Protein AF-A0A7G8ERE8-F1 (afdb_monomer)

Secondary structure (DSSP, 8-state):
----PPPPPHHHHHHHHHHHHHHHHHHHHHHHGGG-HHHHHHHHHHHHHHHHHHHHHHHH-SS-HHHHHHHHHHHHHHHHHTSPPSS---TTS-HHHHHHHHHHHHHHHHHHHHHHHHHHHHHHHHHHHHHHHHHHHTSPP---

Solvent-accessible surface area (backbone atoms only — not comparable to full-atom values): 7965 Å² total; per-residue (Å²): 132,85,79,75,73,73,78,79,48,73,69,55,52,52,51,52,34,48,52,34,13,50,51,24,11,52,41,3,21,62,56,15,45,90,72,34,70,70,50,8,52,52,32,14,54,40,18,24,55,46,18,42,50,51,49,52,42,52,72,76,49,70,81,49,62,66,62,54,51,50,49,53,50,53,41,49,49,55,51,55,71,71,50,74,83,86,65,85,80,65,84,92,52,60,68,72,60,35,46,66,71,46,44,63,60,49,50,53,52,49,48,65,66,37,49,22,43,54,49,20,52,50,52,56,50,50,54,47,56,49,55,51,51,53,61,62,69,69,53,82,77,84,76,132

Nearest PDB structures (foldseek):
  8c7p-assembly1_A  TM=3.877E-01  e=2.992E+00  Thiobacillus denitrificans ATCC 25259

pLDDT: mean 80.22, std 10.43, range [35.91, 91.81]

Mean predicted aligned error: 10.17 Å

Sequence (144 aa):
MSQAASPPSRRQLRLRSVTWALGAGAAALLLGLPLGLEAALRAGGCGFFYGLLAFHLQRVDPDDAHLQAGLVGAVCGIHSLGLAALTPWPPGLPLPAALVAVAPTVMMGLIRAWLPLVGAALLLHGSRLLAQRVQSAEGPTPTP

Structure (mmCIF, N/CA/C/O backbone):
data_AF-A0A7G8ERE8-F1
#
_entry.id   AF-A0A7G8ERE8-F1
#
loop_
_atom_site.group_PDB
_atom_site.id
_atom_site.type_symbol
_atom_site.label_atom_id
_atom_site.label_alt_id
_atom_site.label_comp_id
_atom_site.label_asym_id
_atom_site.label_entity_id
_atom_site.label_seq_id
_atom_site.pdbx_PDB_ins_code
_atom_site.Cartn_x
_atom_site.Cartn_y
_atom_site.Cartn_z
_atom_site.occupancy
_atom_site.B_iso_or_equiv
_atom_site.auth_seq_id
_atom_site.auth_comp_id
_atom_site.auth_asym_id
_atom_site.auth_atom_id
_atom_site.pdbx_PDB_model_num
ATOM 1 N N . MET A 1 1 ? -11.246 1.535 43.601 1.00 35.91 1 MET A N 1
ATOM 2 C CA . MET A 1 1 ? -11.257 0.099 43.245 1.00 35.91 1 MET A CA 1
ATOM 3 C C . MET A 1 1 ? -11.061 0.002 41.743 1.00 35.91 1 MET A C 1
ATOM 5 O O . MET A 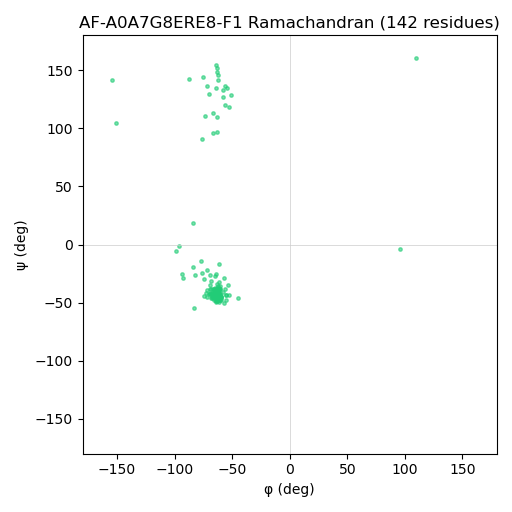1 1 ? -11.951 0.393 41.001 1.00 35.91 1 MET A O 1
ATOM 9 N N . SER A 1 2 ? -9.865 -0.389 41.303 1.00 41.47 2 SER A N 1
ATOM 10 C CA . SER A 1 2 ? -9.483 -0.428 39.890 1.00 41.47 2 SER A CA 1
ATOM 11 C C . SER A 1 2 ? -10.299 -1.493 39.164 1.00 41.47 2 SER A C 1
ATOM 13 O O . SER A 1 2 ? -10.179 -2.680 39.464 1.00 41.47 2 SER A O 1
ATOM 15 N N . GLN A 1 3 ? -11.163 -1.070 38.244 1.00 42.62 3 GLN A N 1
ATOM 16 C CA . GLN A 1 3 ? -11.920 -1.969 37.385 1.00 42.62 3 GLN A CA 1
ATOM 17 C C . GLN A 1 3 ? -10.910 -2.659 36.459 1.00 42.62 3 GLN A C 1
ATOM 19 O O . GLN A 1 3 ? -10.458 -2.084 35.471 1.00 42.62 3 GLN A O 1
ATOM 24 N N . ALA A 1 4 ? -10.473 -3.863 36.829 1.00 46.75 4 ALA A N 1
ATOM 25 C CA . ALA A 1 4 ? -9.641 -4.696 35.977 1.00 46.75 4 ALA A CA 1
ATOM 26 C C . ALA A 1 4 ? -10.471 -5.042 34.736 1.00 46.75 4 ALA A C 1
ATOM 28 O O . ALA A 1 4 ? -11.327 -5.927 34.778 1.00 46.75 4 ALA A O 1
ATOM 29 N N . ALA A 1 5 ? -10.280 -4.280 33.656 1.00 60.22 5 ALA A N 1
ATOM 30 C CA . ALA A 1 5 ? -10.923 -4.541 32.380 1.00 60.22 5 ALA A CA 1
ATOM 31 C C . ALA A 1 5 ? -10.637 -5.998 32.005 1.00 60.22 5 ALA A C 1
ATOM 33 O O . ALA A 1 5 ? -9.478 -6.403 31.893 1.00 60.22 5 ALA A O 1
ATOM 34 N N . SER A 1 6 ? -11.691 -6.807 31.880 1.00 59.47 6 SER A N 1
ATOM 35 C CA . SER A 1 6 ? -11.535 -8.210 31.516 1.00 59.47 6 SER A CA 1
ATOM 36 C C . SER A 1 6 ? -10.736 -8.303 30.212 1.00 59.47 6 SER A C 1
ATOM 38 O O . SER A 1 6 ? -11.012 -7.534 29.283 1.00 59.47 6 SER A O 1
ATOM 40 N N . PRO A 1 7 ? -9.743 -9.208 30.118 1.00 66.75 7 PRO A N 1
ATOM 41 C CA . PRO A 1 7 ? -8.934 -9.323 28.917 1.00 66.75 7 PRO A CA 1
ATOM 42 C C . PRO A 1 7 ? -9.850 -9.578 27.709 1.00 66.75 7 PRO A C 1
ATOM 44 O O . PRO A 1 7 ? -10.795 -10.370 27.807 1.00 66.75 7 PRO A O 1
ATOM 47 N N . PRO A 1 8 ? -9.617 -8.899 26.572 1.00 74.62 8 PRO A N 1
ATOM 48 C CA . PRO A 1 8 ? -10.512 -8.961 25.426 1.00 74.62 8 PRO A CA 1
ATOM 49 C C . PRO A 1 8 ? -10.681 -10.404 24.950 1.00 74.62 8 PRO A C 1
ATOM 51 O O . PRO A 1 8 ? -9.710 -11.142 24.765 1.00 74.62 8 PRO A O 1
ATOM 54 N N . SER A 1 9 ? -11.930 -10.811 24.721 1.00 87.81 9 SER A N 1
ATOM 55 C CA . SER A 1 9 ? -12.228 -12.176 24.283 1.00 87.81 9 SER A CA 1
ATOM 56 C C . SER A 1 9 ? -11.602 -12.477 22.913 1.00 87.81 9 SER A C 1
ATOM 58 O O . SER A 1 9 ? -11.470 -11.598 22.055 1.00 87.81 9 SER A O 1
ATOM 60 N N . ARG A 1 10 ? -11.282 -13.752 22.643 1.00 86.81 10 ARG A N 1
ATOM 61 C CA . ARG A 1 10 ? -10.761 -14.187 21.327 1.00 86.81 10 ARG A CA 1
ATOM 62 C C . ARG A 1 10 ? -11.664 -13.767 20.163 1.00 86.81 10 ARG A C 1
ATOM 64 O O . ARG A 1 10 ? -11.169 -13.422 19.092 1.00 86.81 10 ARG A O 1
ATOM 71 N N . ARG A 1 11 ? -12.984 -13.762 20.378 1.00 88.19 11 ARG A N 1
ATOM 72 C CA . ARG A 1 11 ? -13.975 -13.303 19.394 1.00 88.19 11 ARG A CA 1
ATOM 73 C C . ARG A 1 11 ? -13.834 -11.807 19.108 1.00 88.19 11 ARG A C 1
ATOM 75 O O . ARG A 1 11 ? -13.839 -11.411 17.948 1.00 88.19 11 ARG A O 1
ATOM 82 N N . GLN A 1 12 ? -13.651 -10.991 20.142 1.00 87.19 12 GLN A N 1
ATOM 83 C CA . GLN A 1 12 ? -13.453 -9.549 20.003 1.00 87.19 12 GLN A CA 1
ATOM 84 C C . GLN A 1 12 ? -12.137 -9.218 19.288 1.00 87.19 12 GLN A C 1
ATOM 86 O O . GLN A 1 12 ? -12.110 -8.336 18.434 1.00 87.19 12 GLN A O 1
ATOM 91 N N . LEU A 1 13 ? -11.063 -9.960 19.577 1.00 87.69 13 LEU A N 1
ATOM 92 C CA . LEU A 1 13 ? -9.783 -9.810 18.877 1.00 87.69 13 LEU A CA 1
ATOM 93 C C . LEU A 1 13 ? -9.895 -10.155 17.387 1.00 87.69 13 LEU A C 1
ATOM 95 O O . LEU A 1 13 ? -9.374 -9.411 16.564 1.00 87.69 13 LEU A O 1
ATOM 99 N N . ARG A 1 14 ? -10.622 -11.226 17.035 1.00 89.56 14 ARG A N 1
ATOM 100 C CA . ARG A 1 14 ? -10.898 -11.583 15.631 1.00 89.56 14 ARG A CA 1
ATOM 101 C C . ARG A 1 14 ? -11.690 -10.502 14.903 1.00 89.56 14 ARG A C 1
ATOM 103 O O . ARG A 1 14 ? -11.365 -10.163 13.772 1.00 89.56 14 ARG A O 1
ATOM 110 N N . LEU A 1 15 ? -12.714 -9.941 15.544 1.00 90.62 15 LEU A N 1
ATOM 111 C CA . LEU A 1 15 ? -13.484 -8.848 14.947 1.00 90.62 15 LEU A CA 1
ATOM 112 C C . LEU A 1 15 ? -12.602 -7.619 14.717 1.00 90.62 15 LEU A C 1
ATOM 114 O O . LEU A 1 15 ? -12.623 -7.064 13.625 1.00 90.62 15 LEU A O 1
ATOM 118 N N . ARG A 1 16 ? -11.768 -7.247 15.695 1.00 89.00 16 ARG A N 1
ATOM 119 C CA . ARG A 1 16 ? -10.828 -6.124 15.558 1.00 89.00 16 ARG A CA 1
ATOM 120 C C . ARG A 1 16 ? -9.783 -6.351 14.460 1.00 89.00 16 ARG A C 1
ATOM 122 O O . ARG A 1 16 ? -9.491 -5.422 13.719 1.00 89.00 16 ARG A O 1
ATOM 129 N N . SER A 1 17 ? -9.249 -7.565 14.309 1.00 89.44 17 SER A N 1
ATOM 130 C CA . SER A 1 17 ? -8.313 -7.853 13.212 1.00 89.44 17 SER A CA 1
ATOM 131 C C . SER A 1 17 ? -8.987 -7.756 11.844 1.00 89.44 17 SER A C 1
ATOM 133 O O . SER A 1 17 ? -8.386 -7.260 10.896 1.00 89.44 17 SER A O 1
ATOM 135 N N . VAL A 1 18 ? -10.242 -8.206 11.736 1.00 90.94 18 VAL A N 1
ATOM 136 C CA . VAL A 1 18 ? -11.009 -8.133 10.485 1.00 90.94 18 VAL A CA 1
ATOM 137 C C . VAL A 1 18 ? -11.371 -6.689 10.148 1.00 90.94 18 VAL A C 1
ATOM 139 O O . VAL A 1 18 ? -11.209 -6.292 9.000 1.00 90.94 18 VAL A O 1
ATOM 142 N N . THR A 1 19 ? -11.801 -5.878 11.119 1.00 90.81 19 THR A N 1
ATOM 143 C CA . THR A 1 19 ? -12.116 -4.463 10.857 1.00 90.81 19 THR A CA 1
ATOM 144 C C . THR A 1 19 ? -10.893 -3.689 10.387 1.00 90.81 19 THR A C 1
ATOM 146 O O . THR A 1 19 ? -11.001 -2.840 9.510 1.00 90.81 19 THR A O 1
ATOM 149 N N . TRP A 1 20 ? -9.718 -4.022 10.909 1.00 88.06 20 TRP A N 1
ATOM 150 C CA . TRP A 1 20 ? -8.457 -3.453 10.456 1.00 88.06 20 TRP A CA 1
ATOM 151 C C . TRP A 1 20 ? -8.071 -3.859 9.044 1.00 88.06 20 TRP A C 1
ATOM 153 O O . TRP A 1 20 ? -7.691 -3.006 8.246 1.00 88.06 20 TRP A O 1
ATOM 163 N N . ALA A 1 21 ? -8.182 -5.149 8.736 1.00 90.38 21 ALA A N 1
ATOM 164 C CA . ALA A 1 21 ? -7.926 -5.664 7.401 1.00 90.38 21 ALA A CA 1
ATOM 165 C C . ALA A 1 21 ? -8.870 -5.025 6.373 1.00 90.38 21 ALA A C 1
ATOM 167 O O . ALA A 1 21 ? -8.423 -4.518 5.347 1.00 90.38 21 ALA A O 1
ATOM 168 N N . LEU A 1 22 ? -10.169 -4.972 6.679 1.00 91.81 22 LEU A N 1
ATOM 169 C CA . LEU A 1 22 ? -11.174 -4.361 5.812 1.00 91.81 22 LEU A CA 1
ATOM 170 C C . LEU A 1 22 ? -10.978 -2.851 5.673 1.00 91.81 22 LEU A C 1
ATOM 172 O O . LEU A 1 22 ? -11.055 -2.344 4.561 1.00 91.81 22 LEU A O 1
ATOM 176 N N . GLY A 1 23 ? -10.689 -2.136 6.764 1.00 89.56 23 GLY A N 1
ATOM 177 C CA . GLY A 1 23 ? -10.447 -0.694 6.724 1.00 89.56 23 GLY A CA 1
ATOM 178 C C . GLY A 1 23 ? -9.225 -0.336 5.879 1.00 89.56 23 GLY A C 1
ATOM 179 O O . GLY A 1 23 ? -9.305 0.532 5.013 1.00 89.56 23 GLY A O 1
ATOM 180 N N . ALA A 1 24 ? -8.113 -1.049 6.073 1.00 87.69 24 ALA A N 1
ATOM 181 C CA . ALA A 1 24 ? -6.891 -0.848 5.301 1.00 87.69 24 ALA A CA 1
ATOM 182 C C . ALA A 1 24 ? -7.064 -1.234 3.822 1.00 87.69 24 ALA A C 1
ATOM 184 O O . ALA A 1 24 ? -6.641 -0.491 2.938 1.00 87.69 24 ALA A O 1
ATOM 185 N N . GLY A 1 25 ? -7.727 -2.363 3.548 1.00 88.00 25 GLY A N 1
ATOM 186 C CA . GLY A 1 25 ? -8.015 -2.815 2.187 1.00 88.00 25 GLY A CA 1
ATOM 187 C C . GLY A 1 25 ? -8.963 -1.877 1.440 1.00 88.00 25 GLY A C 1
ATOM 188 O O . GLY A 1 25 ? -8.678 -1.499 0.308 1.00 88.00 25 GLY A O 1
ATOM 189 N N . ALA A 1 26 ? -10.049 -1.433 2.079 1.00 89.50 26 ALA A N 1
ATOM 190 C CA . ALA A 1 26 ? -10.984 -0.479 1.489 1.00 89.50 26 ALA A CA 1
ATOM 191 C C . ALA A 1 26 ? -10.319 0.880 1.230 1.00 89.50 26 ALA A C 1
ATOM 193 O O . ALA A 1 26 ? -10.497 1.443 0.153 1.00 89.50 26 ALA A O 1
ATOM 194 N N . ALA A 1 27 ? -9.509 1.384 2.168 1.00 88.44 27 ALA A N 1
ATOM 195 C CA . ALA A 1 27 ? -8.767 2.628 1.976 1.00 88.44 27 ALA A CA 1
ATOM 196 C C . ALA A 1 27 ? -7.791 2.532 0.793 1.00 88.44 27 ALA A C 1
ATOM 198 O O . ALA A 1 27 ? -7.797 3.402 -0.076 1.00 88.44 27 ALA A O 1
ATOM 199 N N . ALA A 1 28 ? -6.998 1.460 0.715 1.00 85.44 28 ALA A N 1
ATOM 200 C CA . ALA A 1 28 ? -6.052 1.261 -0.382 1.00 85.44 28 ALA A CA 1
ATOM 201 C C . ALA A 1 28 ? -6.758 1.074 -1.736 1.00 85.44 28 ALA A C 1
ATOM 203 O O . ALA A 1 28 ? -6.292 1.598 -2.746 1.00 85.44 28 ALA A O 1
ATOM 204 N N . LEU A 1 29 ? -7.905 0.388 -1.755 1.00 88.00 29 LEU A N 1
ATOM 205 C CA . LEU A 1 29 ? -8.731 0.235 -2.952 1.00 88.00 29 LEU A CA 1
ATOM 206 C C . LEU A 1 29 ? -9.276 1.584 -3.426 1.00 88.00 29 LEU A C 1
ATOM 208 O O . LEU A 1 29 ? -9.125 1.922 -4.597 1.00 88.00 29 LEU A O 1
ATOM 212 N N . LEU A 1 30 ? -9.859 2.376 -2.521 1.00 89.12 30 LEU A N 1
ATOM 213 C CA . LEU A 1 30 ? -10.400 3.699 -2.842 1.00 89.12 30 LEU A CA 1
ATOM 214 C C . LEU A 1 30 ? -9.313 4.652 -3.351 1.00 89.12 30 LEU A C 1
ATOM 216 O O . LEU A 1 30 ? -9.529 5.353 -4.337 1.00 89.12 30 LEU A O 1
ATOM 220 N N . LEU A 1 31 ? -8.134 4.639 -2.727 1.00 85.62 31 LEU A N 1
ATOM 221 C CA . LEU A 1 31 ? -6.987 5.431 -3.176 1.00 85.62 31 LEU A CA 1
ATOM 222 C C . LEU A 1 31 ? -6.402 4.931 -4.506 1.00 85.62 31 LEU A C 1
ATOM 224 O O . LEU A 1 31 ? -5.802 5.713 -5.239 1.00 85.62 31 LEU A O 1
ATOM 228 N N . GLY A 1 32 ? -6.566 3.645 -4.822 1.00 82.81 32 GLY A N 1
ATOM 229 C CA . GLY A 1 32 ? -6.107 3.039 -6.071 1.00 82.81 32 GLY A CA 1
ATOM 230 C C . GLY A 1 32 ? -7.073 3.207 -7.248 1.00 82.81 32 GLY A C 1
ATOM 231 O O . GLY A 1 32 ? -6.633 3.110 -8.391 1.00 82.81 32 GLY A O 1
ATOM 232 N N . LEU A 1 33 ? -8.359 3.498 -7.010 1.00 86.44 33 LEU A N 1
ATOM 233 C CA . LEU A 1 33 ? -9.374 3.661 -8.067 1.00 86.44 33 LEU A CA 1
ATOM 234 C C . LEU A 1 33 ? -8.991 4.670 -9.166 1.00 86.44 33 LEU A C 1
ATOM 236 O O . LEU A 1 33 ? -9.164 4.330 -10.339 1.00 86.44 33 LEU A O 1
ATOM 240 N N . PRO A 1 34 ? -8.425 5.858 -8.860 1.00 86.44 34 PRO A N 1
ATOM 241 C CA . PRO A 1 34 ? -7.983 6.808 -9.887 1.00 86.44 34 PRO A CA 1
ATOM 242 C C . PRO A 1 34 ? -6.879 6.271 -10.812 1.00 86.44 34 PRO A C 1
ATOM 244 O O . PRO A 1 34 ? -6.644 6.838 -11.875 1.00 86.44 34 PRO A O 1
ATOM 247 N N . LEU A 1 35 ? -6.195 5.192 -10.417 1.00 80.38 35 LEU A N 1
ATOM 248 C CA . LEU A 1 35 ? -5.131 4.538 -11.184 1.00 80.38 35 LEU A CA 1
ATOM 249 C C . LEU A 1 35 ? -5.641 3.339 -12.008 1.00 80.38 35 LEU A C 1
ATOM 251 O O . LEU A 1 35 ? -4.856 2.723 -12.728 1.00 80.38 35 LEU A O 1
ATOM 255 N N . GLY A 1 36 ? -6.936 3.016 -11.920 1.00 84.50 36 GLY A N 1
ATOM 256 C CA . GLY A 1 36 ? -7.588 1.919 -12.638 1.00 84.50 36 GLY A CA 1
ATOM 257 C C . GLY A 1 36 ? -8.002 0.750 -11.738 1.00 84.50 36 GLY A C 1
ATOM 258 O O . GLY A 1 36 ? -7.497 0.571 -10.632 1.00 84.50 36 GLY A O 1
ATOM 259 N N . LEU A 1 37 ? -8.933 -0.077 -12.228 1.00 82.88 37 LEU A N 1
ATOM 260 C CA . LEU A 1 37 ? -9.541 -1.164 -11.447 1.00 82.88 37 LEU A CA 1
ATOM 261 C C . LEU A 1 37 ? -8.527 -2.2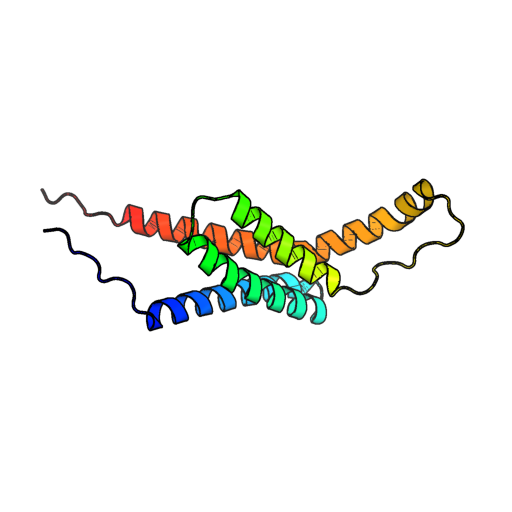37 -11.026 1.00 82.88 37 LEU A C 1
ATOM 263 O O . LEU A 1 37 ? -8.538 -2.682 -9.883 1.00 82.88 37 LEU A O 1
ATOM 267 N N . GLU A 1 38 ? -7.636 -2.639 -11.930 1.00 81.81 38 GLU A N 1
ATOM 268 C CA . GLU A 1 38 ? -6.606 -3.635 -11.625 1.00 81.81 38 GLU A CA 1
ATOM 269 C C . GLU A 1 38 ? -5.651 -3.135 -10.531 1.00 81.81 38 GLU A C 1
ATOM 271 O O . GLU A 1 38 ? -5.381 -3.849 -9.563 1.00 81.81 38 GLU A O 1
ATOM 276 N N . ALA A 1 39 ? -5.196 -1.883 -10.643 1.00 78.31 39 ALA A N 1
ATOM 277 C CA . ALA A 1 39 ? -4.361 -1.237 -9.636 1.00 78.31 39 ALA A CA 1
ATOM 278 C C . ALA A 1 39 ? -5.093 -1.127 -8.289 1.00 78.31 39 ALA A C 1
ATOM 280 O O . ALA A 1 39 ? -4.518 -1.448 -7.250 1.00 78.31 39 ALA A O 1
ATOM 281 N N . ALA A 1 40 ? -6.375 -0.754 -8.303 1.00 81.25 40 ALA A N 1
ATOM 282 C CA . ALA A 1 40 ? -7.210 -0.665 -7.109 1.00 81.25 40 ALA A CA 1
ATOM 283 C C . ALA A 1 40 ? -7.399 -2.019 -6.409 1.00 81.25 40 ALA A C 1
ATOM 285 O O . ALA A 1 40 ? -7.305 -2.093 -5.186 1.00 81.25 40 ALA A O 1
ATOM 286 N N . LEU A 1 41 ? -7.626 -3.103 -7.158 1.00 85.25 41 LEU A N 1
ATOM 287 C CA . LEU A 1 41 ? -7.785 -4.449 -6.595 1.00 85.25 41 LEU A CA 1
ATOM 288 C C . LEU A 1 41 ? -6.480 -4.968 -5.985 1.00 85.25 41 LEU A C 1
ATOM 290 O O . LEU A 1 41 ? -6.492 -5.531 -4.888 1.00 85.25 41 LEU A O 1
ATOM 294 N N . ARG A 1 42 ? -5.347 -4.740 -6.658 1.00 85.00 42 ARG A N 1
ATOM 295 C CA . ARG A 1 42 ? -4.021 -5.113 -6.144 1.00 85.00 42 ARG A CA 1
ATOM 296 C C . ARG A 1 42 ? -3.662 -4.317 -4.892 1.00 85.00 42 ARG A C 1
ATOM 298 O O . ARG A 1 42 ? -3.278 -4.916 -3.884 1.00 85.00 42 ARG A O 1
ATOM 305 N N . ALA A 1 43 ? -3.856 -2.998 -4.927 1.00 83.75 43 ALA A N 1
ATOM 306 C CA . ALA A 1 43 ? -3.660 -2.125 -3.775 1.00 83.75 43 ALA A CA 1
ATOM 307 C C . ALA A 1 43 ? -4.595 -2.515 -2.622 1.00 83.75 43 ALA A C 1
ATOM 309 O O . ALA A 1 43 ? -4.144 -2.621 -1.486 1.00 83.75 43 ALA A O 1
ATOM 310 N N . GLY A 1 44 ? -5.865 -2.813 -2.906 1.00 84.62 44 GLY A N 1
ATOM 311 C CA . GLY A 1 44 ? -6.844 -3.271 -1.922 1.00 84.62 44 GLY A CA 1
ATOM 312 C C . GLY A 1 44 ? -6.461 -4.593 -1.255 1.00 84.62 44 GLY A C 1
ATOM 313 O O . GLY A 1 44 ? -6.502 -4.696 -0.028 1.00 84.62 44 GLY A O 1
ATOM 314 N N . GLY A 1 45 ? -6.015 -5.587 -2.029 1.00 86.88 45 GLY A N 1
ATOM 315 C CA . GLY A 1 45 ? -5.512 -6.856 -1.492 1.00 86.88 45 GLY A CA 1
ATOM 316 C C . GLY A 1 45 ? -4.267 -6.671 -0.618 1.00 86.88 45 GLY A C 1
ATOM 317 O O . GLY A 1 45 ? -4.194 -7.202 0.490 1.00 86.88 45 GLY A O 1
ATOM 318 N N . CYS A 1 46 ? -3.319 -5.847 -1.066 1.00 89.00 46 CYS A N 1
ATOM 319 C CA . CYS A 1 46 ? -2.125 -5.502 -0.291 1.00 89.00 46 CYS A CA 1
ATOM 320 C C . CYS A 1 46 ? -2.476 -4.733 0.996 1.00 89.00 46 CYS A C 1
ATOM 322 O O . CYS A 1 46 ? -1.953 -5.047 2.066 1.00 89.00 46 CYS A O 1
ATOM 324 N N . GLY A 1 47 ? -3.424 -3.795 0.926 1.00 86.75 47 GLY A N 1
ATOM 325 C CA . GLY A 1 47 ? -3.971 -3.083 2.080 1.00 86.75 47 GLY A CA 1
ATOM 326 C C . GLY A 1 47 ? -4.650 -4.020 3.082 1.00 86.75 47 GLY A C 1
ATOM 327 O O . GLY A 1 47 ? -4.476 -3.857 4.288 1.00 86.75 47 GLY A O 1
ATOM 328 N N . PHE A 1 48 ? -5.349 -5.056 2.616 1.00 88.75 48 PHE A N 1
ATOM 329 C CA . PHE A 1 48 ? -5.946 -6.067 3.491 1.00 88.75 48 PHE A CA 1
ATOM 330 C C . PHE A 1 48 ? -4.886 -6.831 4.303 1.00 88.75 48 PHE A C 1
ATOM 332 O O . PHE A 1 48 ? -5.001 -6.933 5.530 1.00 88.75 48 PHE A O 1
ATOM 339 N N . PHE A 1 49 ? -3.820 -7.310 3.649 1.00 87.38 49 PHE A N 1
ATOM 340 C CA . PHE A 1 49 ? -2.696 -7.964 4.336 1.00 87.38 49 PHE A CA 1
ATOM 341 C C . PHE A 1 49 ? -1.968 -7.013 5.290 1.00 87.38 49 PHE A C 1
ATOM 343 O O . PHE A 1 49 ? -1.661 -7.403 6.420 1.00 87.38 49 PHE A O 1
ATOM 350 N N . TYR A 1 50 ? -1.763 -5.758 4.875 1.00 88.75 50 TYR A N 1
ATOM 351 C CA . TYR A 1 50 ? -1.223 -4.711 5.740 1.00 88.75 50 TYR A CA 1
ATOM 352 C C . TYR A 1 50 ? -2.057 -4.560 7.015 1.00 88.75 50 TYR A C 1
ATOM 354 O O . TYR A 1 50 ? -1.503 -4.572 8.109 1.00 88.75 50 TYR A O 1
ATOM 362 N N . GLY A 1 51 ? -3.387 -4.480 6.907 1.00 86.88 51 GLY A N 1
ATOM 363 C CA . GLY A 1 51 ? -4.271 -4.332 8.064 1.00 86.88 51 GLY A CA 1
ATOM 364 C C . GLY A 1 51 ? -4.210 -5.515 9.039 1.00 86.88 51 GLY A C 1
ATOM 365 O O . GLY A 1 51 ? -4.182 -5.297 10.253 1.00 86.88 51 GLY A O 1
ATOM 366 N N . LEU A 1 52 ? -4.118 -6.756 8.540 1.00 90.00 52 LEU A N 1
ATOM 367 C CA . LEU A 1 52 ? -3.959 -7.950 9.387 1.00 90.00 52 LEU A CA 1
ATOM 368 C C . LEU A 1 52 ? -2.638 -7.945 10.163 1.00 90.00 52 LEU A C 1
ATOM 370 O O . LEU A 1 52 ? -2.621 -8.199 11.373 1.00 90.00 52 LEU A O 1
ATOM 374 N N . LEU A 1 53 ? -1.539 -7.665 9.464 1.00 88.44 53 LEU A N 1
ATOM 375 C CA . LEU A 1 53 ? -0.198 -7.675 10.037 1.00 88.44 53 LEU A CA 1
ATOM 376 C C . LEU A 1 53 ? 0.030 -6.475 10.959 1.00 88.44 53 LEU A C 1
ATOM 378 O O . LEU A 1 53 ? 0.534 -6.653 12.064 1.00 88.44 53 LEU A O 1
ATOM 382 N N . ALA A 1 54 ? -0.424 -5.280 10.575 1.00 87.44 54 ALA A N 1
ATOM 383 C CA . ALA A 1 54 ? -0.384 -4.103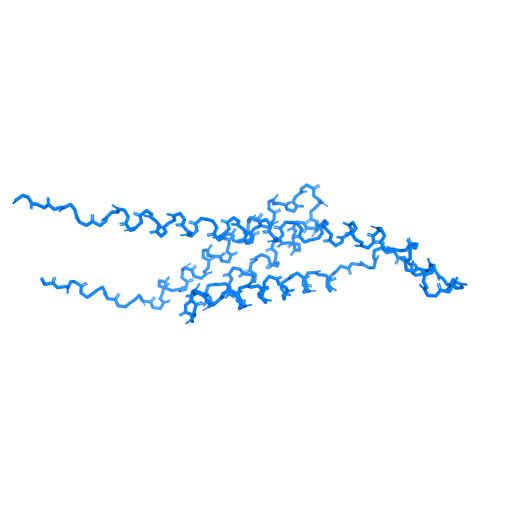 11.434 1.00 87.44 54 ALA A CA 1
ATOM 384 C C . ALA A 1 54 ? -1.106 -4.369 12.761 1.00 87.44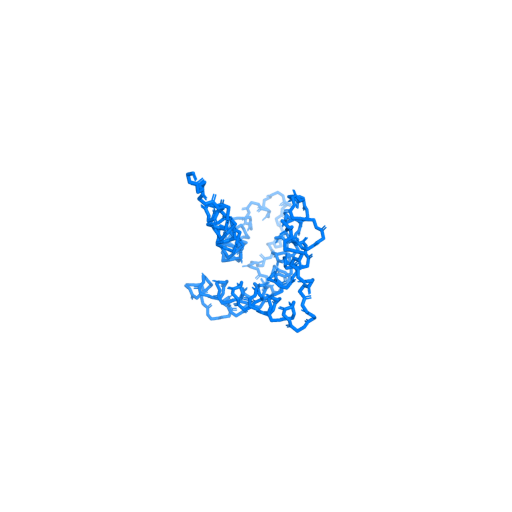 54 ALA A C 1
ATOM 386 O O . ALA A 1 54 ? -0.659 -3.896 13.805 1.00 87.44 54 ALA A O 1
ATOM 387 N N . PHE A 1 55 ? -2.228 -5.105 12.736 1.00 87.81 55 PHE A N 1
ATOM 388 C CA . PHE A 1 55 ? -2.964 -5.455 13.955 1.00 87.81 55 PHE A CA 1
ATOM 389 C C . PHE A 1 55 ? -2.159 -6.390 14.854 1.00 87.81 55 PHE A C 1
ATOM 391 O O . PHE A 1 55 ? -2.198 -6.252 16.077 1.00 87.81 55 PHE A O 1
ATOM 398 N N . HIS A 1 56 ? -1.421 -7.331 14.263 1.00 87.19 56 HIS A N 1
ATOM 399 C CA . HIS A 1 56 ? -0.535 -8.212 15.018 1.00 87.19 56 HIS A CA 1
ATOM 400 C C . HIS A 1 56 ? 0.638 -7.432 15.612 1.00 87.19 56 HIS A C 1
ATOM 402 O O . HIS A 1 56 ? 0.892 -7.571 16.804 1.00 87.19 56 HIS A O 1
ATOM 408 N N . LEU A 1 57 ? 1.280 -6.559 14.831 1.00 85.81 57 LEU A N 1
ATOM 409 C CA . LEU A 1 57 ? 2.404 -5.745 15.297 1.00 85.81 57 LEU A CA 1
ATOM 410 C C . LEU A 1 57 ? 2.000 -4.790 16.418 1.00 85.81 57 LEU A C 1
ATOM 412 O O . LEU A 1 57 ? 2.647 -4.801 17.456 1.00 85.81 57 LEU A O 1
ATOM 416 N N . GLN A 1 58 ? 0.873 -4.076 16.292 1.00 82.94 58 GLN A N 1
ATOM 417 C CA . GLN A 1 58 ? 0.401 -3.191 17.368 1.00 82.94 58 GLN A CA 1
ATOM 418 C C . GLN A 1 58 ? 0.192 -3.937 18.697 1.00 82.94 58 GLN A C 1
ATOM 420 O O . GLN A 1 58 ? 0.270 -3.340 19.767 1.00 82.94 58 GLN A O 1
ATOM 425 N N . ARG A 1 59 ? -0.135 -5.230 18.648 1.00 85.19 59 ARG A N 1
ATOM 426 C CA . ARG A 1 59 ? -0.330 -6.033 19.858 1.00 85.19 59 ARG A CA 1
ATOM 427 C C . ARG A 1 59 ? 0.967 -6.551 20.464 1.00 85.19 59 ARG A C 1
ATOM 429 O O . ARG A 1 59 ? 0.946 -6.882 21.645 1.00 85.19 59 ARG A O 1
ATOM 436 N N . VAL A 1 60 ? 2.014 -6.712 19.658 1.00 85.19 60 VAL A N 1
ATOM 437 C CA . VAL A 1 60 ? 3.325 -7.186 20.114 1.00 85.19 60 VAL A CA 1
ATOM 438 C C . VAL A 1 60 ? 4.110 -6.017 20.688 1.00 85.19 60 VAL A C 1
ATOM 440 O O . VAL A 1 60 ? 4.504 -6.078 21.846 1.00 85.19 60 VAL A O 1
ATOM 443 N N . ASP A 1 61 ? 4.268 -4.956 19.899 1.00 82.44 61 ASP A N 1
ATOM 444 C CA . ASP A 1 61 ? 4.957 -3.735 20.296 1.00 82.44 61 ASP A CA 1
ATOM 445 C C . ASP A 1 61 ? 4.369 -2.536 19.521 1.00 82.44 61 ASP A C 1
ATOM 447 O O . ASP A 1 61 ? 4.584 -2.410 18.309 1.00 82.44 61 ASP A O 1
ATOM 451 N N . PRO A 1 62 ? 3.550 -1.683 20.166 1.00 78.50 62 PRO A N 1
ATOM 452 C CA . PRO A 1 62 ? 2.949 -0.528 19.507 1.00 78.50 62 PRO A CA 1
ATOM 453 C C . PRO A 1 62 ? 3.948 0.601 19.213 1.00 78.50 62 PRO A C 1
ATOM 455 O O . PRO A 1 62 ? 3.662 1.399 18.314 1.00 78.50 62 PRO A O 1
ATOM 458 N N . ASP A 1 63 ? 5.078 0.660 19.923 1.00 79.62 63 ASP A N 1
ATOM 459 C CA . ASP A 1 63 ? 6.036 1.771 19.872 1.00 79.62 63 ASP A CA 1
ATOM 460 C C . ASP A 1 63 ? 7.244 1.473 18.961 1.00 79.62 63 ASP A C 1
ATOM 462 O O . ASP A 1 63 ? 8.047 2.361 18.664 1.00 79.62 63 ASP A O 1
ATOM 466 N N . ASP A 1 64 ? 7.345 0.247 18.437 1.00 83.06 64 ASP A N 1
ATOM 467 C CA . ASP A 1 64 ? 8.389 -0.141 17.490 1.00 83.06 64 ASP A CA 1
ATOM 468 C C . ASP A 1 64 ? 8.115 0.395 16.068 1.00 83.06 64 ASP A C 1
ATOM 470 O O . ASP A 1 64 ? 7.481 -0.233 15.206 1.00 83.06 64 ASP A O 1
ATOM 474 N N . ALA A 1 65 ? 8.649 1.589 15.806 1.00 76.81 65 ALA A N 1
ATOM 475 C CA . ALA A 1 65 ? 8.609 2.230 14.496 1.00 76.81 65 ALA A CA 1
ATOM 476 C C . ALA A 1 65 ? 9.391 1.459 13.412 1.00 76.81 65 ALA A C 1
ATOM 478 O O . ALA A 1 65 ? 9.051 1.570 12.229 1.00 76.81 65 ALA A O 1
ATOM 479 N N . HIS A 1 66 ? 10.401 0.657 13.775 1.00 81.81 66 HIS A N 1
ATOM 480 C CA . HIS A 1 66 ? 11.162 -0.142 12.810 1.00 81.81 66 HIS A CA 1
ATOM 481 C C . HIS A 1 66 ? 10.315 -1.287 12.253 1.00 81.81 66 HIS A C 1
ATOM 483 O O . HIS A 1 66 ? 10.301 -1.494 11.035 1.00 81.81 66 HIS A O 1
ATOM 489 N N . LEU A 1 67 ? 9.553 -1.981 13.102 1.00 81.19 67 LEU A N 1
ATOM 490 C CA . LEU A 1 67 ? 8.622 -3.025 12.661 1.00 81.19 67 LEU A CA 1
ATOM 491 C C . LEU A 1 67 ? 7.497 -2.458 11.783 1.00 81.19 67 LEU A C 1
ATOM 493 O O . LEU A 1 67 ? 7.126 -3.077 10.782 1.00 81.19 67 LEU A O 1
ATOM 497 N N . GLN A 1 68 ? 6.988 -1.263 12.098 1.00 79.25 68 GLN A N 1
ATOM 498 C CA . GLN A 1 68 ? 5.977 -0.598 11.264 1.00 79.25 68 GLN A CA 1
ATOM 499 C C . GLN A 1 68 ? 6.537 -0.162 9.903 1.00 79.25 68 GLN A C 1
ATOM 501 O O . GLN A 1 68 ? 5.885 -0.367 8.877 1.00 79.25 68 GLN A O 1
ATOM 506 N N . ALA A 1 69 ? 7.757 0.379 9.863 1.00 80.25 69 ALA A N 1
ATOM 507 C CA . ALA A 1 69 ? 8.425 0.718 8.608 1.00 80.25 69 ALA A CA 1
ATOM 508 C C . ALA A 1 69 ? 8.704 -0.536 7.757 1.00 80.25 69 ALA A C 1
ATOM 510 O O . ALA A 1 69 ? 8.437 -0.544 6.552 1.00 80.25 69 ALA A O 1
ATOM 511 N N . GLY A 1 70 ? 9.164 -1.621 8.391 1.00 81.25 70 GLY A N 1
ATOM 512 C CA . GLY A 1 70 ? 9.383 -2.914 7.741 1.00 81.25 70 GLY A CA 1
ATOM 513 C C . GLY A 1 70 ? 8.104 -3.504 7.143 1.00 81.25 70 GLY A C 1
ATOM 514 O O . GLY A 1 70 ? 8.130 -4.031 6.031 1.00 81.25 70 GLY A O 1
ATOM 515 N N . LEU A 1 71 ? 6.965 -3.345 7.825 1.00 84.38 71 LEU A N 1
ATOM 516 C CA . LEU A 1 71 ? 5.655 -3.764 7.328 1.00 84.38 71 LEU A CA 1
ATOM 517 C C . LEU A 1 71 ? 5.263 -3.042 6.032 1.00 84.38 71 LEU A C 1
ATOM 519 O O . LEU A 1 71 ? 4.845 -3.689 5.069 1.00 84.38 71 LEU A O 1
ATOM 523 N N . VAL A 1 72 ? 5.383 -1.710 6.007 1.00 82.12 72 VAL A N 1
ATOM 524 C CA . VAL A 1 72 ? 5.085 -0.911 4.807 1.00 82.12 72 VAL A CA 1
ATOM 525 C C . VAL A 1 72 ? 5.990 -1.355 3.657 1.00 82.12 72 VAL A C 1
ATOM 527 O O . VAL A 1 72 ? 5.498 -1.610 2.558 1.00 82.12 72 VAL A O 1
ATOM 530 N N . GLY A 1 73 ? 7.289 -1.538 3.921 1.00 80.31 73 GLY A N 1
ATOM 531 C CA . GLY A 1 73 ? 8.251 -2.031 2.934 1.00 80.31 73 GLY A CA 1
ATOM 532 C C . GLY A 1 73 ? 7.898 -3.416 2.380 1.00 80.31 73 GLY A C 1
ATOM 533 O O . GLY A 1 73 ? 7.909 -3.605 1.164 1.00 80.31 73 GLY A O 1
ATOM 534 N N . ALA A 1 74 ? 7.520 -4.366 3.240 1.00 80.75 74 ALA A N 1
ATOM 535 C CA . ALA A 1 74 ? 7.134 -5.717 2.831 1.00 80.75 74 ALA A CA 1
ATOM 536 C C . ALA A 1 74 ? 5.884 -5.718 1.937 1.00 80.75 74 ALA A C 1
ATOM 538 O O . ALA A 1 74 ? 5.862 -6.387 0.904 1.00 80.75 74 ALA A O 1
ATOM 539 N N . VAL A 1 75 ? 4.861 -4.937 2.291 1.00 82.06 75 VAL A N 1
ATOM 540 C CA . VAL A 1 75 ? 3.622 -4.849 1.502 1.00 82.06 75 VAL A CA 1
ATOM 541 C C . VAL A 1 75 ? 3.860 -4.139 0.168 1.00 82.06 75 VAL A C 1
ATOM 543 O O . VAL A 1 75 ? 3.392 -4.621 -0.864 1.00 82.06 75 VAL A O 1
ATOM 546 N N . CYS A 1 76 ? 4.641 -3.055 0.151 1.00 82.31 76 CYS A N 1
ATOM 547 C CA . CYS A 1 76 ? 5.061 -2.405 -1.091 1.00 82.31 76 CYS A CA 1
ATOM 548 C C . CYS A 1 76 ? 5.892 -3.348 -1.978 1.00 82.31 76 CYS A C 1
ATOM 550 O O . CYS A 1 76 ? 5.700 -3.362 -3.192 1.00 82.31 76 CYS A O 1
ATOM 552 N N . GLY A 1 77 ? 6.764 -4.174 -1.389 1.00 77.31 77 GLY A N 1
ATOM 553 C CA . GLY A 1 77 ? 7.545 -5.189 -2.099 1.00 77.31 77 GLY A CA 1
ATOM 554 C C . GLY A 1 77 ? 6.677 -6.280 -2.731 1.00 77.31 77 GLY A C 1
ATOM 555 O O . GLY A 1 77 ? 6.821 -6.556 -3.921 1.00 77.31 77 GLY A O 1
ATOM 556 N N . ILE A 1 78 ? 5.731 -6.851 -1.976 1.00 77.19 78 ILE A N 1
ATOM 557 C CA . ILE A 1 78 ? 4.766 -7.844 -2.486 1.00 77.19 78 ILE A CA 1
ATOM 558 C C . ILE A 1 78 ? 3.935 -7.248 -3.625 1.00 77.19 78 ILE A C 1
ATOM 560 O O . ILE A 1 78 ? 3.761 -7.883 -4.665 1.00 77.19 78 ILE A O 1
ATOM 564 N N . HIS A 1 79 ? 3.461 -6.012 -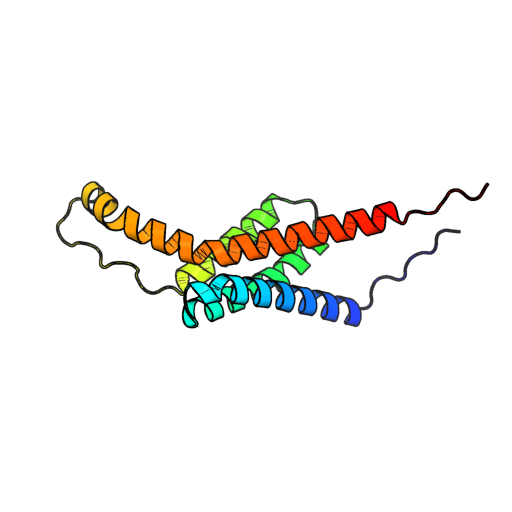3.453 1.00 80.88 79 HIS A N 1
ATOM 565 C CA . HIS A 1 79 ? 2.718 -5.312 -4.492 1.00 80.88 79 HIS A CA 1
ATOM 566 C C . HIS A 1 79 ? 3.559 -5.134 -5.763 1.00 80.88 79 HIS A C 1
ATOM 568 O O . HIS A 1 79 ? 3.081 -5.445 -6.853 1.00 80.88 79 HIS A O 1
ATOM 574 N N . SER A 1 80 ? 4.822 -4.712 -5.625 1.00 75.56 80 SER A N 1
ATOM 575 C CA . SER A 1 80 ? 5.760 -4.563 -6.743 1.00 75.56 80 SER A CA 1
ATOM 576 C C . SER A 1 80 ? 6.046 -5.880 -7.469 1.00 75.56 80 SER A C 1
ATOM 578 O O . SER A 1 80 ? 6.124 -5.871 -8.694 1.00 75.56 80 SER A O 1
ATOM 580 N N . LEU A 1 81 ? 6.156 -7.011 -6.759 1.00 73.50 81 LEU A N 1
ATOM 581 C CA . LEU A 1 81 ? 6.345 -8.335 -7.378 1.00 73.50 81 LEU A CA 1
ATOM 582 C C . LEU A 1 81 ? 5.145 -8.772 -8.226 1.00 73.50 81 LEU A C 1
ATOM 584 O O . LEU A 1 81 ? 5.306 -9.539 -9.171 1.00 73.50 81 LEU A O 1
ATOM 588 N N . GLY A 1 82 ? 3.947 -8.286 -7.900 1.00 72.19 82 GLY A N 1
ATOM 589 C CA . GLY A 1 82 ? 2.752 -8.540 -8.694 1.00 72.19 82 GLY A CA 1
ATOM 590 C C . GLY A 1 82 ? 2.663 -7.698 -9.971 1.00 72.19 82 GLY A C 1
ATOM 591 O O . GLY A 1 82 ? 1.814 -7.986 -10.815 1.00 72.19 82 GLY A O 1
ATOM 592 N N . LEU A 1 83 ? 3.470 -6.640 -10.129 1.00 75.69 83 LEU A N 1
ATOM 593 C CA . LEU A 1 83 ? 3.402 -5.732 -11.280 1.00 75.69 83 LEU A CA 1
ATOM 594 C C . LEU A 1 83 ? 4.008 -6.349 -12.543 1.00 75.69 83 LEU A C 1
ATOM 596 O O . LEU A 1 83 ? 5.017 -7.046 -12.503 1.00 75.69 83 LEU A O 1
ATOM 600 N N . ALA A 1 84 ? 3.398 -6.039 -13.689 1.00 75.12 84 ALA A N 1
ATOM 601 C CA . ALA A 1 84 ? 4.025 -6.301 -14.977 1.00 75.12 84 ALA A CA 1
ATOM 602 C C . ALA A 1 84 ? 5.305 -5.460 -15.122 1.00 75.12 84 ALA A C 1
ATOM 604 O O . ALA A 1 84 ? 5.428 -4.385 -14.527 1.00 75.12 84 ALA A O 1
ATOM 605 N N . ALA A 1 85 ? 6.244 -5.931 -15.946 1.00 72.00 85 ALA A N 1
ATOM 606 C CA . ALA A 1 85 ? 7.436 -5.161 -16.275 1.00 72.00 85 ALA A CA 1
ATOM 607 C C . ALA A 1 85 ? 7.031 -3.791 -16.850 1.00 72.00 85 ALA A C 1
ATOM 609 O O . ALA A 1 85 ? 6.342 -3.712 -17.864 1.00 72.00 85 ALA A O 1
ATOM 610 N N . LEU A 1 86 ? 7.451 -2.714 -16.179 1.00 73.56 86 LEU A N 1
ATOM 611 C CA . LEU A 1 86 ? 7.024 -1.341 -16.487 1.00 73.56 86 LEU A CA 1
ATOM 612 C C . LEU A 1 86 ? 7.554 -0.842 -17.836 1.00 73.56 86 LEU A C 1
ATOM 614 O O . LEU A 1 86 ? 6.926 -0.013 -18.487 1.00 73.56 86 LEU A O 1
ATOM 618 N N . THR A 1 87 ? 8.731 -1.319 -18.232 1.00 79.88 87 THR A N 1
ATOM 619 C CA . THR A 1 87 ? 9.378 -0.973 -19.493 1.00 79.88 87 THR A CA 1
ATOM 620 C C . THR A 1 87 ? 10.311 -2.108 -19.905 1.00 79.88 87 THR A C 1
ATOM 622 O O . THR A 1 87 ? 10.972 -2.688 -19.036 1.00 79.88 87 THR A O 1
ATOM 625 N N . PRO A 1 88 ? 10.397 -2.444 -21.202 1.00 80.38 88 PRO A N 1
ATOM 626 C CA . PRO A 1 88 ? 11.414 -3.367 -21.679 1.00 80.38 88 PRO A CA 1
ATOM 627 C C . PRO A 1 88 ? 12.808 -2.779 -21.432 1.00 80.38 88 PRO A C 1
ATOM 629 O O . PRO A 1 88 ? 13.025 -1.573 -21.570 1.00 80.38 88 PRO A O 1
ATOM 632 N N . TRP A 1 89 ? 13.750 -3.640 -21.050 1.00 84.94 89 TRP A N 1
ATOM 633 C CA . TRP A 1 89 ? 15.148 -3.254 -20.888 1.00 84.94 89 TRP A CA 1
ATOM 634 C C . TRP A 1 89 ? 15.769 -2.968 -22.263 1.00 84.94 89 TRP A C 1
ATOM 636 O O . TRP A 1 89 ? 15.634 -3.820 -23.141 1.00 84.94 89 TRP A O 1
ATOM 646 N N . PRO A 1 90 ? 16.449 -1.826 -22.478 1.00 85.81 90 PRO A N 1
ATOM 647 C CA . PRO A 1 90 ? 17.052 -1.505 -23.767 1.00 85.81 90 PRO A CA 1
ATOM 648 C C . PRO A 1 90 ? 18.308 -2.364 -24.006 1.00 85.81 90 PRO A C 1
ATOM 650 O O . PRO A 1 90 ? 19.326 -2.165 -23.332 1.00 85.81 90 PRO A O 1
ATOM 653 N N . PRO A 1 91 ? 18.282 -3.325 -24.951 1.00 81.31 91 PRO A N 1
ATOM 654 C CA . PRO A 1 91 ? 19.458 -4.127 -25.250 1.00 81.31 91 PRO A CA 1
ATOM 655 C C . PRO A 1 91 ? 20.494 -3.269 -25.994 1.00 81.31 91 PRO A C 1
ATOM 657 O O . PRO A 1 91 ? 20.154 -2.521 -26.906 1.00 81.31 91 PRO A O 1
ATOM 660 N N . GLY A 1 92 ? 21.767 -3.377 -25.609 1.00 85.94 92 GLY A N 1
ATOM 661 C CA . GLY A 1 92 ? 22.881 -2.718 -26.306 1.00 85.94 92 GLY A CA 1
ATOM 662 C C . GLY A 1 92 ? 23.328 -1.366 -25.741 1.00 85.94 92 GLY A C 1
ATOM 663 O O . GLY A 1 92 ? 24.331 -0.833 -26.210 1.00 85.94 92 GLY A O 1
ATOM 664 N N . LEU A 1 93 ? 22.660 -0.826 -24.714 1.00 89.00 93 LEU A N 1
ATOM 665 C CA . LEU A 1 93 ? 23.166 0.336 -23.975 1.00 89.00 93 LEU A CA 1
ATOM 666 C C . LEU A 1 93 ? 24.093 -0.091 -22.823 1.00 89.00 93 LEU A C 1
ATOM 668 O O . LEU A 1 93 ? 23.803 -1.076 -22.138 1.00 89.00 93 LEU A O 1
ATOM 672 N N . PRO A 1 94 ? 25.175 0.663 -22.544 1.00 90.62 94 PRO A N 1
ATOM 673 C CA . PRO A 1 94 ? 25.958 0.461 -21.331 1.00 90.62 94 PRO A CA 1
ATOM 674 C C . PRO A 1 94 ? 25.087 0.722 -20.093 1.00 90.62 94 PRO A C 1
ATOM 676 O O . PRO A 1 94 ? 24.220 1.599 -20.109 1.00 90.62 94 PRO A O 1
ATOM 679 N N . LEU A 1 95 ? 25.338 -0.024 -19.010 1.00 87.81 95 LEU A N 1
ATOM 680 C CA . LEU A 1 95 ? 24.506 -0.046 -17.796 1.00 87.81 95 LEU A CA 1
ATOM 681 C C . LEU A 1 95 ? 24.077 1.351 -17.292 1.00 87.81 95 LEU A C 1
ATOM 683 O O . LEU A 1 95 ? 22.887 1.525 -17.032 1.00 87.81 95 LEU A O 1
ATOM 687 N N . PRO A 1 96 ? 24.959 2.370 -17.202 1.00 89.00 96 PRO A N 1
ATOM 688 C CA . PRO A 1 96 ? 24.559 3.689 -16.710 1.00 89.00 96 PRO A CA 1
ATOM 689 C C . PRO A 1 96 ? 23.540 4.378 -17.628 1.00 89.00 96 PRO A C 1
ATOM 691 O O . PRO A 1 96 ? 22.581 4.977 -17.150 1.00 89.00 96 PRO A O 1
ATOM 694 N N . ALA A 1 97 ? 23.710 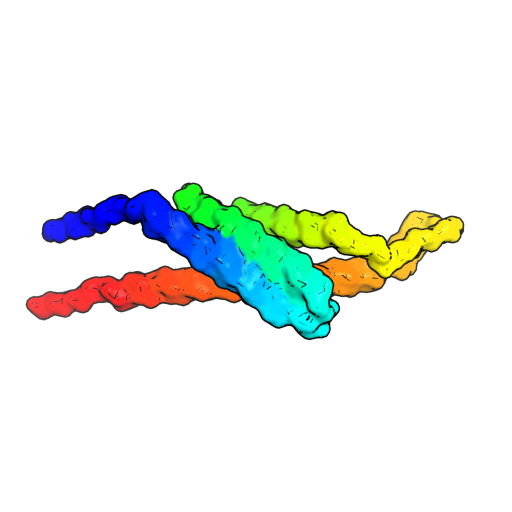4.256 -18.948 1.00 87.94 97 ALA A N 1
ATOM 695 C CA . ALA A 1 97 ? 22.811 4.855 -19.932 1.00 87.94 97 ALA A CA 1
AT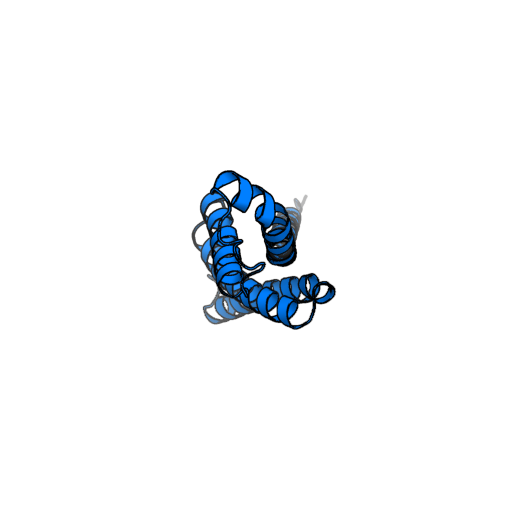OM 696 C C . ALA A 1 97 ? 21.461 4.126 -19.979 1.00 87.94 97 ALA A C 1
ATOM 698 O O . ALA A 1 97 ? 20.416 4.769 -20.054 1.00 87.94 97 ALA A O 1
ATOM 699 N N . ALA A 1 98 ? 21.477 2.793 -19.871 1.00 88.31 98 ALA A N 1
ATOM 700 C CA . ALA A 1 98 ? 20.261 1.996 -19.760 1.00 88.31 98 ALA A CA 1
ATOM 701 C C . ALA A 1 98 ? 19.459 2.370 -18.502 1.00 88.31 98 ALA A C 1
ATOM 703 O O . ALA A 1 98 ? 18.250 2.570 -18.592 1.00 88.31 98 ALA A O 1
ATOM 704 N N . LEU A 1 99 ? 20.134 2.546 -17.356 1.00 87.44 99 LEU A N 1
ATOM 705 C CA . LEU A 1 99 ? 19.506 2.991 -16.109 1.00 87.44 99 LEU A CA 1
ATOM 706 C C . LEU A 1 99 ? 18.868 4.372 -16.254 1.00 87.44 99 LEU A C 1
ATOM 708 O O . LEU A 1 99 ? 17.709 4.526 -15.890 1.00 87.44 99 LEU A O 1
ATOM 712 N N . VAL A 1 100 ? 19.572 5.355 -16.821 1.00 89.75 100 VAL A N 1
ATOM 713 C CA . VAL A 1 100 ? 19.007 6.699 -17.048 1.00 89.75 100 VAL A CA 1
ATOM 714 C C . VAL A 1 100 ? 17.785 6.647 -17.971 1.00 89.75 100 VAL A C 1
ATOM 716 O O . VAL A 1 100 ? 16.822 7.375 -17.739 1.00 89.75 100 VAL A O 1
ATOM 719 N N . ALA A 1 101 ? 17.783 5.763 -18.972 1.00 86.06 101 ALA A N 1
ATOM 720 C CA . ALA A 1 101 ? 16.660 5.607 -19.895 1.00 86.06 101 ALA A CA 1
ATOM 721 C C . ALA A 1 101 ? 15.410 4.998 -19.232 1.00 86.06 101 ALA A C 1
ATOM 723 O O . ALA A 1 101 ? 14.293 5.420 -19.529 1.00 86.06 101 ALA A O 1
ATOM 724 N N . VAL A 1 102 ? 15.573 4.023 -18.330 1.00 87.12 102 VAL A N 1
ATOM 725 C CA . VAL A 1 102 ? 14.436 3.328 -17.691 1.00 87.12 102 VAL A CA 1
ATOM 726 C C . VAL A 1 102 ? 14.022 3.933 -16.350 1.00 87.12 102 VAL A C 1
ATOM 728 O O . VAL A 1 102 ? 12.862 3.796 -15.954 1.00 87.12 102 VAL A O 1
ATOM 731 N N . ALA A 1 103 ? 14.934 4.609 -15.647 1.00 86.06 103 ALA A N 1
ATOM 732 C CA . ALA A 1 103 ? 14.719 5.106 -14.289 1.00 86.06 103 ALA A CA 1
ATOM 733 C C . ALA A 1 103 ? 13.487 6.015 -14.148 1.00 86.06 103 ALA A C 1
ATOM 735 O O . ALA A 1 103 ? 12.738 5.800 -13.197 1.00 86.06 103 ALA A O 1
ATOM 736 N N . PRO A 1 104 ? 13.196 6.968 -15.057 1.00 88.19 104 PRO A N 1
ATOM 737 C CA . PRO A 1 104 ? 12.011 7.816 -14.930 1.00 88.19 104 PRO A CA 1
ATOM 738 C C . PRO A 1 104 ? 10.707 7.011 -14.974 1.00 88.19 104 PRO A C 1
ATOM 740 O O . PRO A 1 104 ? 9.825 7.205 -14.138 1.00 88.19 104 PRO A O 1
ATOM 743 N N . THR A 1 105 ? 10.603 6.066 -15.912 1.00 84.44 105 THR A N 1
ATOM 744 C CA . THR A 1 105 ? 9.420 5.211 -16.082 1.00 84.44 105 THR A CA 1
ATOM 745 C C . THR A 1 105 ? 9.249 4.265 -14.899 1.00 84.44 105 THR A C 1
ATOM 747 O O . THR A 1 105 ? 8.147 4.134 -14.364 1.00 84.44 105 THR A O 1
ATOM 750 N N . VAL A 1 106 ? 10.345 3.650 -14.443 1.00 82.69 106 VAL A N 1
ATOM 751 C CA . VAL A 1 106 ? 10.352 2.775 -13.263 1.00 82.69 106 VAL A CA 1
ATOM 752 C C . VAL A 1 106 ? 9.958 3.554 -12.010 1.00 82.69 106 VAL A C 1
ATOM 754 O O . VAL A 1 106 ? 9.088 3.111 -11.262 1.00 82.69 106 VAL A O 1
ATOM 757 N N . MET A 1 107 ? 10.529 4.741 -11.807 1.00 86.44 107 MET A N 1
ATOM 758 C CA . MET A 1 107 ? 10.232 5.592 -10.657 1.00 86.44 107 MET A CA 1
ATOM 759 C C . MET A 1 107 ? 8.774 6.053 -10.660 1.00 86.44 107 MET A C 1
ATOM 761 O O . MET A 1 107 ? 8.102 5.943 -9.638 1.00 86.44 107 MET A O 1
ATOM 765 N N . MET A 1 108 ? 8.241 6.486 -11.805 1.00 87.06 108 MET A N 1
ATOM 766 C CA . MET A 1 108 ? 6.829 6.858 -11.922 1.00 87.06 108 MET A CA 1
ATOM 767 C C . MET A 1 108 ? 5.896 5.668 -11.653 1.00 87.06 108 MET A C 1
ATOM 769 O O . MET A 1 108 ? 4.891 5.818 -10.955 1.00 87.06 108 MET A O 1
ATOM 773 N N . GLY A 1 109 ? 6.229 4.481 -12.171 1.00 83.25 109 GLY A N 1
ATOM 774 C CA . GLY A 1 109 ? 5.465 3.258 -11.922 1.00 83.25 109 GLY A CA 1
ATOM 775 C C . GLY A 1 109 ? 5.464 2.858 -10.446 1.00 83.25 109 GLY A C 1
ATOM 776 O O . GLY A 1 109 ? 4.402 2.569 -9.897 1.00 83.25 109 GLY A O 1
ATOM 777 N N . LEU A 1 110 ? 6.620 2.931 -9.781 1.00 80.12 110 LEU A N 1
ATOM 778 C CA . LEU A 1 110 ? 6.752 2.674 -8.343 1.00 80.12 110 LEU A CA 1
ATOM 779 C C . LEU A 1 110 ? 5.973 3.690 -7.507 1.00 80.12 110 LEU A C 1
ATOM 781 O O . LEU A 1 110 ? 5.223 3.291 -6.620 1.00 80.12 110 LEU A O 1
ATOM 785 N N . ILE A 1 111 ? 6.082 4.986 -7.817 1.00 83.88 111 ILE A N 1
ATOM 786 C CA . ILE A 1 111 ? 5.334 6.037 -7.114 1.00 83.88 111 ILE A CA 1
ATOM 787 C C . ILE A 1 111 ? 3.835 5.759 -7.210 1.00 83.88 111 ILE A C 1
ATOM 789 O O . ILE A 1 111 ? 3.157 5.720 -6.187 1.00 83.88 111 ILE A O 1
ATOM 793 N N . ARG A 1 112 ? 3.311 5.502 -8.414 1.00 81.69 112 ARG A N 1
ATOM 794 C CA . ARG A 1 112 ? 1.884 5.196 -8.599 1.00 81.69 112 ARG A CA 1
ATOM 795 C C . ARG A 1 112 ? 1.468 3.922 -7.873 1.00 81.69 112 ARG A C 1
ATOM 797 O O . ARG A 1 112 ? 0.390 3.883 -7.294 1.00 81.69 112 ARG A O 1
ATOM 804 N N . ALA A 1 113 ? 2.315 2.899 -7.874 1.00 79.31 113 ALA A N 1
ATOM 805 C CA . ALA A 1 113 ? 2.027 1.643 -7.200 1.00 79.31 113 ALA A CA 1
ATOM 806 C C . ALA A 1 113 ? 2.028 1.769 -5.669 1.00 79.31 113 ALA A C 1
ATOM 808 O O . ALA A 1 113 ? 1.261 1.082 -4.997 1.00 79.31 113 ALA A O 1
ATOM 809 N N . TRP A 1 114 ? 2.893 2.611 -5.106 1.00 81.38 114 TRP A N 1
ATOM 810 C CA . TRP A 1 114 ? 3.079 2.718 -3.658 1.00 81.38 114 TRP A CA 1
ATOM 811 C C .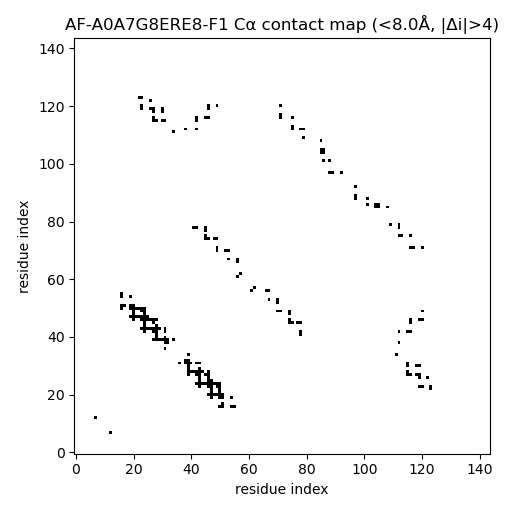 TRP A 1 114 ? 2.214 3.799 -3.019 1.00 81.38 114 TRP A C 1
ATOM 813 O O . TRP A 1 114 ? 1.828 3.645 -1.863 1.00 81.38 114 TRP A O 1
ATOM 823 N N . LEU A 1 115 ? 1.866 4.866 -3.744 1.00 84.62 115 LEU A N 1
ATOM 824 C CA . LEU A 1 115 ? 1.122 6.001 -3.191 1.00 84.62 115 LEU A CA 1
ATOM 825 C C . LEU A 1 115 ? -0.211 5.597 -2.526 1.00 84.62 115 LEU A C 1
ATOM 827 O O . LEU A 1 115 ? -0.453 6.054 -1.407 1.00 84.62 115 LEU A O 1
ATOM 831 N N . PRO A 1 116 ? -1.042 4.705 -3.109 1.00 80.75 116 PRO A N 1
ATOM 832 C CA . PRO A 1 116 ? -2.265 4.245 -2.450 1.00 80.75 116 PRO A CA 1
ATOM 833 C C . PRO A 1 116 ? -1.994 3.482 -1.149 1.00 80.75 116 PRO A C 1
ATOM 835 O O . PRO A 1 116 ? -2.724 3.646 -0.173 1.00 80.75 116 PRO A O 1
ATOM 838 N N . LEU A 1 117 ? -0.931 2.672 -1.113 1.00 77.12 117 LEU A N 1
ATOM 839 C CA . LEU A 1 117 ? -0.558 1.870 0.055 1.00 77.12 117 LEU A CA 1
ATOM 840 C C . LEU A 1 117 ? 0.007 2.735 1.177 1.00 77.12 117 LEU A C 1
ATOM 842 O O . LEU A 1 117 ? -0.412 2.600 2.325 1.00 77.12 117 LEU A O 1
ATOM 846 N N . VAL A 1 118 ? 0.907 3.661 0.845 1.00 81.12 118 VAL A N 1
ATOM 847 C CA . VAL A 1 118 ? 1.456 4.631 1.799 1.00 81.12 118 VAL A CA 1
ATOM 848 C C . VAL A 1 118 ? 0.337 5.521 2.340 1.00 81.12 118 VAL A C 1
ATOM 850 O O . VAL A 1 118 ? 0.234 5.705 3.550 1.00 81.12 118 VAL A O 1
ATOM 853 N N . GLY A 1 119 ? -0.556 6.008 1.474 1.00 79.62 119 GLY A N 1
ATOM 854 C CA . GLY A 1 119 ? -1.722 6.787 1.888 1.00 79.62 119 GLY A CA 1
ATOM 855 C C . GLY A 1 119 ? -2.639 6.009 2.834 1.00 79.62 119 GLY A C 1
ATOM 856 O O . GLY A 1 119 ? -3.010 6.523 3.888 1.00 79.62 119 GLY A O 1
ATOM 857 N N . ALA A 1 120 ? -2.950 4.749 2.522 1.00 77.88 120 ALA A N 1
ATOM 858 C CA . ALA A 1 120 ? -3.761 3.894 3.388 1.00 77.88 120 ALA A CA 1
ATOM 859 C C . ALA A 1 120 ? -3.080 3.618 4.740 1.00 77.88 120 ALA A C 1
ATOM 861 O O . ALA A 1 120 ? -3.738 3.663 5.782 1.00 77.88 120 ALA A O 1
ATOM 862 N N . ALA A 1 121 ? -1.765 3.382 4.741 1.00 79.38 121 ALA A N 1
ATOM 863 C CA . ALA A 1 121 ? -0.979 3.197 5.956 1.00 79.38 121 ALA A CA 1
ATOM 864 C C . ALA A 1 121 ? -1.023 4.443 6.853 1.00 79.38 121 ALA A C 1
ATOM 866 O O . ALA A 1 121 ? -1.281 4.319 8.052 1.00 79.38 121 ALA A O 1
ATOM 867 N N . LEU A 1 122 ? -0.849 5.634 6.273 1.00 82.62 122 LEU A N 1
ATOM 868 C CA . LEU A 1 122 ? -0.923 6.911 6.986 1.00 82.62 122 LEU A CA 1
ATOM 869 C C . LEU A 1 122 ? -2.332 7.195 7.520 1.00 82.62 122 LEU A C 1
ATOM 871 O O . LEU A 1 122 ? -2.469 7.597 8.674 1.00 82.62 122 LEU A O 1
ATOM 875 N N . LEU A 1 123 ? -3.383 6.940 6.733 1.00 79.88 123 LEU A N 1
ATOM 876 C CA . LEU A 1 123 ? -4.775 7.091 7.178 1.00 79.88 123 LEU A CA 1
ATOM 877 C C . LEU A 1 123 ? -5.092 6.168 8.358 1.00 79.88 123 LEU A C 1
ATOM 879 O O . LEU A 1 123 ? -5.704 6.581 9.350 1.00 79.88 123 LEU A O 1
ATOM 883 N N . LEU A 1 124 ? -4.651 4.914 8.280 1.00 77.81 124 LEU A N 1
ATOM 884 C CA . LEU A 1 124 ? -4.854 3.949 9.351 1.00 77.81 124 LEU A CA 1
ATOM 885 C C . LEU A 1 124 ? -4.041 4.310 10.601 1.00 77.81 124 LEU A C 1
ATOM 887 O O . LEU A 1 124 ? -4.537 4.153 11.711 1.00 77.81 124 LEU A O 1
ATOM 891 N N . HIS A 1 125 ? -2.817 4.813 10.447 1.00 79.94 125 HIS A N 1
ATOM 892 C CA . HIS A 1 125 ? -2.007 5.266 11.577 1.00 79.94 125 HIS A CA 1
ATOM 893 C C . HIS A 1 125 ? -2.607 6.526 12.229 1.00 79.94 125 HIS A C 1
ATOM 895 O O . HIS A 1 125 ? -2.806 6.567 13.444 1.00 79.94 125 HIS A O 1
ATOM 901 N N . GLY A 1 126 ? -3.000 7.521 11.428 1.00 78.06 126 GLY A N 1
ATOM 902 C CA . GLY A 1 126 ? -3.603 8.768 11.907 1.00 78.06 126 GLY A CA 1
ATOM 903 C C . GLY A 1 126 ? -4.944 8.559 12.616 1.00 78.06 126 GLY A C 1
ATOM 904 O O . GLY A 1 126 ? -5.166 9.111 13.694 1.00 78.06 126 GLY A O 1
ATOM 905 N N . SER A 1 127 ? -5.814 7.703 12.070 1.00 77.94 127 SER A N 1
ATOM 906 C CA . SER A 1 127 ? -7.090 7.357 12.718 1.00 77.94 127 SER A CA 1
ATOM 907 C C . SER A 1 127 ? -6.903 6.696 14.087 1.00 77.94 127 SER A C 1
ATOM 909 O O . SER A 1 127 ? -7.700 6.933 14.996 1.00 77.94 127 SER A O 1
ATOM 911 N N . ARG A 1 128 ? -5.828 5.923 14.284 1.00 75.75 128 ARG A N 1
ATOM 912 C CA . ARG A 1 128 ? -5.515 5.328 15.589 1.00 75.75 128 ARG A CA 1
ATOM 913 C C . ARG A 1 128 ? -4.979 6.326 16.594 1.00 75.75 128 ARG A C 1
ATOM 915 O O . ARG A 1 128 ? -5.439 6.297 17.730 1.00 75.75 128 ARG A O 1
ATOM 922 N N . LEU A 1 129 ? -4.057 7.199 16.189 1.00 78.25 129 LEU A N 1
ATOM 923 C CA . LEU A 1 129 ? -3.560 8.261 17.067 1.00 78.25 129 LEU A CA 1
ATOM 924 C C . LEU A 1 129 ? -4.717 9.141 17.548 1.00 78.25 129 LEU A C 1
ATOM 926 O O . LEU A 1 129 ? -4.793 9.482 18.727 1.00 78.25 129 LEU A O 1
ATOM 930 N N . LEU A 1 130 ? -5.659 9.450 16.653 1.00 76.44 130 LEU A N 1
ATOM 931 C CA . LEU A 1 130 ? -6.866 10.186 17.009 1.00 76.44 130 LEU A CA 1
ATOM 932 C C . LEU A 1 130 ? -7.732 9.401 18.005 1.00 76.44 130 LEU A C 1
ATOM 934 O O . LEU A 1 130 ? -8.100 9.941 19.046 1.00 76.44 130 LEU A O 1
ATOM 938 N N . ALA A 1 131 ? -8.005 8.121 17.737 1.00 77.00 131 ALA A N 1
ATOM 939 C CA . ALA A 1 131 ? -8.792 7.279 18.638 1.00 77.00 131 ALA A CA 1
ATOM 940 C C . ALA A 1 131 ? -8.144 7.124 20.026 1.00 77.00 131 ALA A C 1
ATOM 942 O O . ALA A 1 131 ? -8.853 7.111 21.032 1.00 77.00 131 ALA A O 1
ATOM 943 N N . GLN A 1 132 ? -6.815 7.013 20.103 1.00 77.19 132 GLN A N 1
ATOM 944 C CA . GLN A 1 132 ? -6.074 6.958 21.367 1.00 77.19 132 GLN A CA 1
ATOM 945 C C . GLN A 1 132 ? -6.182 8.277 22.136 1.00 77.19 132 GLN A C 1
ATOM 947 O O . GLN A 1 132 ? -6.500 8.257 23.320 1.00 77.19 132 GLN A O 1
ATOM 952 N N . ARG A 1 133 ? -5.997 9.422 21.465 1.00 74.88 133 ARG A N 1
ATOM 953 C CA . ARG A 1 133 ? -6.119 10.744 22.101 1.00 74.88 133 ARG A CA 1
ATOM 954 C C . ARG A 1 133 ? -7.517 11.006 22.652 1.00 74.88 133 ARG A C 1
ATOM 956 O O . ARG A 1 133 ? -7.625 11.547 23.745 1.00 74.88 133 ARG A O 1
ATOM 963 N N . VAL A 1 134 ? -8.564 10.605 21.930 1.00 74.06 134 VAL A N 1
ATOM 964 C CA . VAL A 1 134 ? -9.953 10.719 22.410 1.00 74.06 134 VAL A CA 1
ATOM 965 C C . VAL A 1 134 ? -10.154 9.887 23.680 1.00 74.06 134 VAL A C 1
ATOM 967 O O . VAL A 1 134 ? -10.650 10.406 24.671 1.00 74.06 134 VAL A O 1
ATOM 970 N N . GLN A 1 135 ? -9.671 8.641 23.703 1.00 70.00 135 GLN A N 1
ATOM 971 C CA . GLN A 1 135 ? -9.738 7.787 24.898 1.00 70.00 135 GLN A CA 1
ATOM 972 C C . GLN A 1 135 ? -8.943 8.352 26.087 1.00 70.00 135 GLN A C 1
ATOM 974 O O . GLN A 1 135 ? -9.356 8.182 27.229 1.00 70.00 135 GLN A O 1
ATOM 979 N N . SER A 1 136 ? -7.816 9.027 25.843 1.00 66.00 136 SER A N 1
ATOM 980 C CA . SER A 1 136 ? -7.042 9.692 26.900 1.00 66.00 136 SER A CA 1
ATOM 981 C C . SER A 1 136 ? -7.690 10.988 27.404 1.00 66.00 136 SER A C 1
ATOM 983 O O . SER A 1 136 ? -7.506 11.334 28.568 1.00 66.00 136 SER A O 1
ATOM 985 N N . ALA A 1 137 ? -8.434 11.703 26.554 1.00 66.06 137 ALA A N 1
ATOM 986 C CA . ALA A 1 137 ? -9.144 12.931 26.919 1.00 66.06 137 ALA A CA 1
ATOM 987 C C . ALA A 1 137 ? -10.429 12.665 27.725 1.00 66.06 137 ALA A C 1
ATOM 989 O O . ALA A 1 137 ? -10.846 13.516 28.502 1.00 66.06 137 ALA A O 1
ATOM 990 N N . GLU A 1 138 ? -11.017 11.475 27.587 1.00 62.06 138 GLU A N 1
ATOM 991 C CA . GLU A 1 138 ? -12.182 11.008 28.355 1.00 62.06 138 GLU A CA 1
ATOM 992 C C . GLU A 1 138 ? -11.796 10.394 29.722 1.00 62.06 138 GLU A C 1
ATOM 994 O O . GLU A 1 138 ? -12.560 9.646 30.332 1.00 62.06 138 GLU A O 1
ATOM 999 N N . GLY A 1 139 ? -10.586 10.696 30.213 1.00 50.38 139 GLY A N 1
ATOM 1000 C CA . GLY A 1 139 ? -10.156 10.379 31.576 1.00 50.38 139 GLY A CA 1
ATOM 1001 C C . GLY A 1 139 ? -11.009 11.113 32.625 1.00 50.38 139 GLY A C 1
ATOM 1002 O O . GLY A 1 139 ? -11.498 12.209 32.356 1.00 50.38 139 GLY A O 1
ATOM 1003 N N . PRO A 1 140 ? -11.215 10.517 33.815 1.00 56.88 140 PRO A N 1
ATOM 1004 C CA . PRO A 1 140 ? -12.272 10.907 34.744 1.00 56.88 140 PRO A CA 1
ATOM 1005 C C . PRO A 1 140 ? -12.171 12.379 35.153 1.00 56.88 140 PRO A C 1
ATOM 1007 O O . PRO A 1 140 ? -11.135 12.834 35.640 1.00 56.88 140 PRO A O 1
ATOM 1010 N N . TH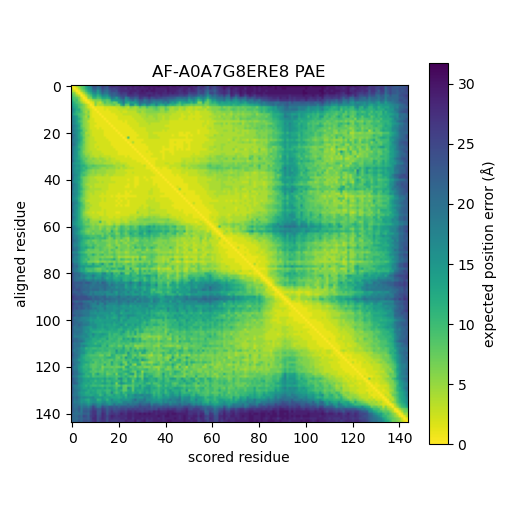R A 1 141 ? -13.280 13.103 34.987 1.00 57.09 141 THR A N 1
ATOM 1011 C CA . THR A 1 141 ? -13.506 14.421 35.580 1.00 57.09 141 THR A CA 1
ATOM 1012 C C . THR A 1 141 ? -13.214 14.354 37.081 1.00 57.09 141 THR A C 1
ATOM 1014 O O . THR A 1 141 ? -13.753 13.471 37.754 1.00 57.09 141 THR A O 1
ATOM 1017 N N . PRO A 1 142 ? -12.387 15.258 37.642 1.00 54.56 142 PRO A N 1
ATOM 1018 C CA . PRO A 1 142 ? -12.252 15.353 39.086 1.00 54.56 142 PRO A CA 1
ATOM 1019 C C . PRO A 1 142 ? -13.616 15.753 39.656 1.00 54.56 142 PRO A C 1
ATOM 1021 O O . PRO A 1 142 ? -14.106 16.856 39.416 1.00 54.56 142 PRO A O 1
ATOM 1024 N N . THR A 1 143 ? -14.267 14.821 40.349 1.00 56.66 143 THR A N 1
ATOM 1025 C CA . THR A 1 143 ? -15.416 15.130 41.199 1.00 56.66 143 THR A CA 1
ATOM 1026 C C . THR A 1 143 ? -14.943 16.040 42.338 1.00 56.66 143 THR A C 1
ATOM 1028 O O . THR A 1 143 ? -13.874 15.756 42.886 1.00 56.66 143 THR A O 1
ATOM 1031 N N . PRO A 1 144 ? -15.685 17.118 42.655 1.00 61.69 144 PRO A N 1
ATOM 1032 C CA . PRO A 1 144 ? -15.312 18.087 43.686 1.00 61.69 144 PRO A CA 1
ATOM 1033 C C . PRO A 1 144 ? -15.266 17.482 45.092 1.00 61.69 144 PRO A C 1
ATOM 1035 O O . PRO A 1 144 ? -15.988 16.487 45.339 1.00 61.69 144 PRO A O 1
#

Foldseek 3Di:
DDPPDPDDDPVRLVVQLQVQLQLQLVQLLVLQVVVHNVLSNLSSNLRSVLSNVVSVCCVVPVPPPVVLVVSLVVSLVVSVVPDDDQDDQDPPDDPVVSCVVCVVSVVVVSCSSSVSNVRSSVVSVVVVVVVVVVVVVPPDDPDD

Radius of gyration: 20.39 Å; Cα contacts (8 Å, |Δi|>4): 125; chains: 1; bounding box: 41×32×70 Å